Protein AF-A0A3B3TLU9-F1 (afdb_monomer)

InterPro domains:
  IPR000072 PDGF/VEGF domain [PF00341] (44-101)
  IPR000072 PDGF/VEGF domain [PS50278] (31-115)
  IPR000072 PDGF/VEGF domain [SM00141] (42-118)
  IPR023581 Platelet-derived growth factor, conserved site [PS00249] (67-79)
  IPR029034 Cystine-knot cytokine [G3DSA:2.10.90.10] (28-130)
  IPR029034 Cystine-knot cytokine [SSF57501] (30-115)
  IPR050507 Platelet-derived/Vascular endothelial growth factor [PTHR12025] (31-147)

Organism: NCBI:txid48699

Nearest PDB structures (foldseek):
  6t9d-assembly1_CCC  TM=9.525E-01  e=3.854E-09  Homo sapiens
  3p9w-assembly4_G  TM=9.274E-01  e=1.014E-08  Homo sapiens
  6d3o-assembly1_A  TM=8.800E-01  e=1.510E-08  Homo sapiens
  2gnn-assembly1_B  TM=9.105E-01  e=1.311E-07  Orf virus (strain NZ2)
  1mkk-assembly1_A  TM=8.114E-01  e=4.449E-08  Homo sapiens

Solvent-accessible surface area (backbone atoms only — not comparable to full-atom values): 10087 Å² total; per-residue (Å²): 133,88,77,69,62,62,64,55,50,55,49,50,53,50,54,51,52,52,49,53,53,52,58,60,58,74,73,57,56,93,85,66,76,51,68,69,59,50,55,69,71,39,38,51,33,58,34,85,36,80,43,53,52,67,75,80,40,86,82,65,88,84,68,63,51,48,66,52,53,46,79,37,32,35,49,43,60,46,50,98,45,91,76,32,41,59,39,68,76,36,72,48,78,45,74,45,76,37,36,60,93,54,84,42,80,42,80,41,79,28,29,78,37,40,46,69,43,52,85,82,50,85,83,50,90,86,62,88,78,89,78,90,73,92,75,91,69,81,84,79,77,78,68,78,71,60,72,68,59,71,69,68,74,76,78,80,86,131

Sequence (158 aa):
VQRFPGLFYYYYLFLLSMNQALLSLSCSDPRLRRWLEVYSRSGCEPRDTLVEVWRELPGEIHHLFVPSCVSVKRCGGCCADEALECVPLLTHTLTMEVHTHTHLPLPFVEHSQCESSDPHTENRSRRGGSSSSEDLNDLERVSPRNCYKQSILMDYNI

Structure (mmCIF, N/CA/C/O backbone):
data_AF-A0A3B3TLU9-F1
#
_entry.id   AF-A0A3B3TLU9-F1
#
loop_
_atom_site.group_PDB
_atom_site.id
_atom_site.type_symbol
_atom_site.label_atom_id
_atom_site.label_alt_id
_atom_site.label_comp_id
_atom_site.label_asym_id
_atom_site.label_entity_id
_atom_site.label_seq_id
_atom_site.pdbx_PDB_ins_code
_atom_site.Cartn_x
_atom_site.Cartn_y
_atom_site.Cartn_z
_atom_site.occupancy
_atom_site.B_iso_or_equiv
_atom_site.auth_seq_id
_atom_site.auth_comp_id
_atom_site.auth_asym_id
_atom_site.auth_atom_id
_atom_site.pdbx_PDB_model_num
ATOM 1 N N . VAL A 1 1 ? -14.385 -5.608 71.457 1.00 41.16 1 VAL A N 1
ATOM 2 C CA . VAL A 1 1 ? -13.791 -5.786 70.111 1.00 41.16 1 VAL A CA 1
ATOM 3 C C . VAL A 1 1 ? -14.498 -4.834 69.154 1.00 41.16 1 VAL A C 1
ATOM 5 O O . VAL A 1 1 ? -15.614 -5.114 68.738 1.00 41.16 1 VAL A O 1
ATOM 8 N N . GLN A 1 2 ? -13.911 -3.655 68.923 1.00 42.62 2 GLN A N 1
ATOM 9 C CA . GLN A 1 2 ? -14.426 -2.640 67.996 1.00 42.62 2 GLN A CA 1
ATOM 10 C C . GLN A 1 2 ? -14.319 -3.192 66.571 1.00 42.62 2 GLN A C 1
ATOM 12 O O . GLN A 1 2 ? -13.229 -3.498 66.093 1.00 42.62 2 GLN A O 1
ATOM 17 N N . ARG A 1 3 ? -15.461 -3.421 65.926 1.00 50.22 3 ARG A N 1
ATOM 18 C C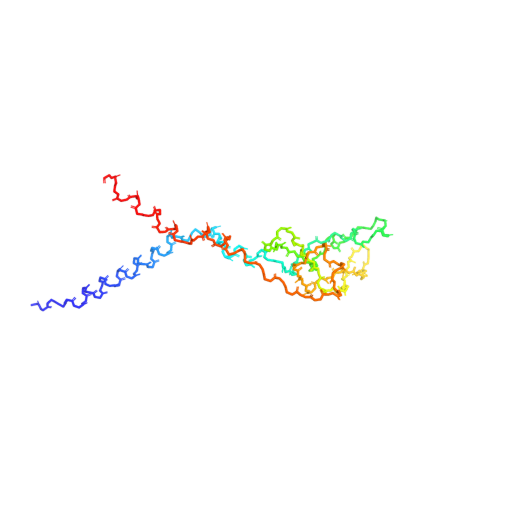A . ARG A 1 3 ? -15.534 -4.115 64.640 1.00 50.22 3 ARG A CA 1
ATOM 19 C C . ARG A 1 3 ? -15.455 -3.072 63.532 1.00 50.22 3 ARG A C 1
ATOM 21 O O . ARG A 1 3 ? -16.475 -2.504 63.179 1.00 50.22 3 ARG A O 1
ATOM 28 N N . PHE A 1 4 ? -14.238 -2.777 63.067 1.00 48.47 4 PHE A N 1
ATOM 29 C CA . PHE A 1 4 ? -13.933 -1.814 62.001 1.00 48.47 4 PHE A CA 1
ATOM 30 C C . PHE A 1 4 ? -14.767 -2.096 60.729 1.00 48.47 4 PHE A C 1
ATOM 32 O O . PHE A 1 4 ? -14.425 -3.011 59.977 1.00 48.47 4 PHE A O 1
ATOM 39 N N . PRO A 1 5 ? -15.835 -1.322 60.444 1.00 59.59 5 PRO A N 1
ATOM 40 C CA . PRO A 1 5 ? -16.680 -1.540 59.268 1.00 59.59 5 PRO A CA 1
ATOM 41 C C . PRO A 1 5 ? -16.029 -0.987 57.990 1.00 59.59 5 PRO A C 1
ATOM 43 O O . PRO A 1 5 ? -16.366 -1.410 56.887 1.00 59.59 5 PRO A O 1
ATOM 46 N N . GLY A 1 6 ? -15.049 -0.086 58.137 1.00 62.94 6 GLY A N 1
ATOM 47 C CA . GLY A 1 6 ? -14.323 0.517 57.021 1.00 62.94 6 GLY A CA 1
ATOM 48 C C . GLY A 1 6 ? -13.508 -0.501 56.229 1.00 62.94 6 GLY A C 1
ATOM 49 O O . GLY A 1 6 ? -13.597 -0.524 55.010 1.00 62.94 6 GLY A O 1
ATOM 50 N N . LEU A 1 7 ? -12.776 -1.399 56.896 1.00 67.56 7 LEU A N 1
ATOM 51 C CA . LEU A 1 7 ? -11.943 -2.399 56.211 1.00 67.56 7 LEU A CA 1
ATOM 52 C C . LEU A 1 7 ? -12.781 -3.381 55.383 1.00 67.56 7 LEU A C 1
ATOM 54 O O . LEU A 1 7 ? -12.399 -3.724 54.269 1.00 67.56 7 LEU A O 1
ATOM 58 N N . PHE A 1 8 ? -13.951 -3.773 55.894 1.00 77.69 8 PHE A N 1
ATOM 59 C CA . PHE A 1 8 ? -14.903 -4.597 55.150 1.00 77.69 8 PHE A CA 1
ATOM 60 C C . PHE A 1 8 ? -15.491 -3.852 53.951 1.00 77.69 8 PHE A C 1
ATOM 62 O O . PHE A 1 8 ? -15.587 -4.427 52.872 1.00 77.69 8 PHE A O 1
ATOM 69 N N . TYR A 1 9 ? -15.843 -2.575 54.115 1.00 77.81 9 TYR A N 1
ATOM 70 C CA . TYR A 1 9 ? -16.366 -1.752 53.027 1.00 77.81 9 TYR A CA 1
ATOM 71 C C . TYR A 1 9 ? -15.324 -1.518 51.921 1.00 77.81 9 TYR A C 1
ATOM 73 O O . TYR A 1 9 ? -15.627 -1.720 50.748 1.00 77.81 9 TYR A O 1
ATOM 81 N N . TYR A 1 10 ? -14.076 -1.191 52.273 1.00 79.56 10 TYR A N 1
ATOM 82 C CA . TYR A 1 10 ? -12.982 -1.062 51.304 1.00 79.56 10 TYR A CA 1
ATOM 83 C C . TYR A 1 10 ? -12.662 -2.389 50.608 1.00 79.56 10 TYR A C 1
ATOM 85 O O . TYR A 1 10 ? -12.415 -2.389 49.407 1.00 79.56 10 TYR A O 1
ATOM 93 N N . TYR A 1 11 ? -12.718 -3.518 51.322 1.00 80.19 11 TYR A N 1
ATOM 94 C CA . TYR A 1 11 ? -12.552 -4.846 50.726 1.00 80.19 11 TYR A CA 1
ATOM 95 C C . TYR A 1 11 ? -13.679 -5.179 49.738 1.00 80.19 11 TYR A C 1
ATOM 97 O O . TYR A 1 11 ? -13.403 -5.643 48.637 1.00 80.19 11 TYR A O 1
ATOM 105 N N . TYR A 1 12 ? -14.935 -4.873 50.077 1.00 80.38 12 TYR A N 1
ATOM 106 C CA . TYR A 1 12 ? -16.065 -5.022 49.156 1.00 80.38 12 TYR A CA 1
ATOM 107 C C . TYR A 1 12 ? -15.928 -4.129 47.921 1.00 80.38 12 TYR A C 1
ATOM 109 O O . TYR A 1 12 ? -16.116 -4.612 46.810 1.00 80.38 12 TYR A O 1
ATOM 117 N N . LEU A 1 13 ? -15.554 -2.855 48.086 1.00 77.88 13 LEU A N 1
ATOM 118 C CA . LEU A 1 13 ? -15.304 -1.952 46.959 1.00 77.88 13 LEU A CA 1
ATOM 119 C C . LEU A 1 13 ? -14.143 -2.432 46.077 1.00 77.88 13 LEU A C 1
ATOM 121 O O . LEU A 1 13 ? -14.230 -2.340 44.856 1.00 77.88 13 LEU A O 1
ATOM 125 N N . PHE A 1 14 ? -13.088 -2.982 46.679 1.00 81.62 14 PHE A N 1
ATOM 126 C CA . PHE A 1 14 ? -11.954 -3.566 45.965 1.00 81.62 14 PHE A CA 1
ATOM 127 C C . PHE A 1 14 ? -12.344 -4.840 45.200 1.00 81.62 14 PHE A C 1
ATOM 129 O O . PHE A 1 14 ? -11.976 -5.010 44.043 1.00 81.62 14 PHE A O 1
ATOM 136 N N . LEU A 1 15 ? -13.147 -5.724 45.797 1.00 77.44 15 LEU A N 1
ATOM 137 C CA . LEU A 1 15 ? -13.691 -6.888 45.095 1.00 77.44 15 LEU A CA 1
ATOM 138 C C . LEU A 1 15 ? -14.645 -6.482 43.965 1.00 77.44 15 LEU A C 1
ATOM 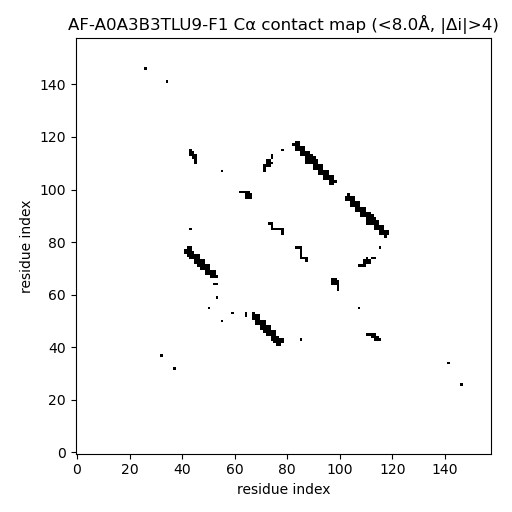140 O O . LEU A 1 15 ? -14.669 -7.127 42.919 1.00 77.44 15 LEU A O 1
ATOM 144 N N . LEU A 1 16 ? -15.424 -5.417 44.150 1.00 74.50 16 LEU A N 1
ATOM 145 C CA . LEU A 1 16 ? -16.364 -4.921 43.147 1.00 74.50 16 LEU A CA 1
ATOM 146 C C . LEU A 1 16 ? -15.633 -4.272 41.959 1.00 74.50 16 LEU A C 1
ATOM 148 O O . LEU A 1 16 ? -15.999 -4.536 40.815 1.00 74.50 16 LEU A O 1
ATOM 152 N N . SER A 1 17 ? -14.556 -3.513 42.204 1.00 72.81 17 SER A N 1
ATOM 153 C CA . SER A 1 17 ? -13.709 -2.947 41.143 1.00 72.81 17 SER A CA 1
ATOM 154 C C . SER A 1 17 ? -12.933 -4.024 40.375 1.00 72.81 17 SER A C 1
ATOM 156 O O . SER A 1 17 ? -12.856 -3.964 39.148 1.00 72.81 17 SER A O 1
ATOM 158 N N . MET A 1 18 ? -12.435 -5.056 41.064 1.00 70.88 18 MET A N 1
ATOM 159 C CA . MET A 1 18 ? -11.785 -6.208 40.429 1.00 70.88 18 MET A CA 1
ATOM 160 C C . MET A 1 18 ? -12.769 -7.039 39.592 1.00 70.88 18 MET A C 1
ATOM 162 O O . MET A 1 18 ? -12.415 -7.472 38.498 1.00 70.88 18 MET A O 1
ATOM 166 N N . ASN A 1 19 ? -14.020 -7.209 40.037 1.00 64.75 19 ASN A N 1
ATOM 167 C CA . ASN A 1 19 ? -15.069 -7.845 39.230 1.00 64.75 19 ASN A CA 1
ATOM 168 C C . ASN A 1 19 ? -15.439 -7.011 37.995 1.00 64.75 19 ASN A C 1
ATOM 170 O O . ASN A 1 19 ? -15.609 -7.574 36.919 1.00 64.75 19 ASN A O 1
ATOM 174 N N . GLN A 1 20 ? -15.507 -5.680 38.109 1.00 67.69 20 GLN A N 1
ATOM 175 C CA . GLN A 1 20 ? -15.705 -4.788 36.958 1.00 67.69 20 GLN A CA 1
ATOM 176 C C . GLN A 1 20 ? -14.563 -4.901 35.937 1.00 67.69 20 GLN A C 1
ATOM 178 O O . GLN A 1 20 ? -14.818 -4.976 34.734 1.00 67.69 20 GLN A O 1
ATOM 183 N N . ALA A 1 21 ? -13.314 -4.971 36.410 1.00 61.69 21 ALA A N 1
ATOM 184 C CA . ALA A 1 21 ? -12.149 -5.200 35.561 1.00 61.69 21 ALA A CA 1
ATOM 185 C C . ALA A 1 21 ? -12.216 -6.572 34.862 1.00 61.69 21 ALA A C 1
ATOM 187 O O . ALA A 1 21 ? -12.044 -6.647 33.646 1.00 61.69 21 ALA A O 1
ATOM 188 N N . LEU A 1 22 ? -12.564 -7.642 35.585 1.00 58.88 22 LEU A N 1
ATOM 189 C CA . LEU A 1 22 ? -12.758 -8.984 35.018 1.00 58.88 22 LEU A CA 1
ATOM 190 C C . LEU A 1 22 ? -13.896 -9.034 33.978 1.00 58.88 22 LEU A C 1
ATOM 192 O O . LEU A 1 22 ? -13.742 -9.674 32.938 1.00 58.88 22 LEU A O 1
ATOM 196 N N . LEU A 1 23 ? -14.997 -8.308 34.202 1.00 55.09 23 LEU A N 1
ATOM 197 C CA . LEU A 1 23 ? -16.138 -8.220 33.280 1.00 55.09 23 LEU A CA 1
ATOM 198 C C . LEU A 1 23 ? -15.804 -7.447 31.988 1.00 55.09 23 LEU A C 1
ATOM 200 O O . LEU A 1 23 ? -16.378 -7.698 30.932 1.00 55.09 23 LEU A O 1
ATOM 204 N N . SER A 1 24 ? -14.863 -6.502 32.052 1.00 57.88 24 SER A N 1
ATOM 205 C CA . SER A 1 24 ? -14.364 -5.799 30.861 1.00 57.88 24 SER A CA 1
ATOM 206 C C . SER A 1 24 ? -13.417 -6.652 30.007 1.00 57.88 24 SER A C 1
ATOM 208 O O . SER A 1 24 ? -13.417 -6.528 28.779 1.00 57.88 24 SER A O 1
ATOM 210 N N . LEU A 1 25 ? -12.664 -7.566 30.634 1.00 55.41 25 LEU A N 1
ATOM 211 C CA . LEU A 1 25 ? -11.827 -8.539 29.929 1.00 55.41 25 LEU A CA 1
ATOM 212 C C . LEU A 1 25 ? -12.657 -9.641 29.252 1.00 55.41 25 LEU A C 1
ATOM 214 O O . LEU A 1 25 ? -12.254 -10.137 28.204 1.00 55.41 25 LEU A O 1
ATOM 218 N N . SER A 1 26 ? -13.821 -10.002 29.796 1.00 51.69 26 SER A N 1
ATOM 219 C CA . SER A 1 26 ? -14.640 -11.109 29.277 1.00 51.69 26 SER A CA 1
ATOM 220 C C . SER A 1 26 ? -15.407 -10.806 27.981 1.00 51.69 26 SER A C 1
ATOM 222 O O . SER A 1 26 ? -15.901 -11.730 27.341 1.00 51.69 26 SER A O 1
ATOM 224 N N . CYS A 1 27 ? -15.496 -9.538 27.564 1.00 55.88 27 CYS A N 1
ATOM 225 C CA . CYS A 1 27 ? -16.224 -9.110 26.358 1.00 55.88 27 CYS A CA 1
ATOM 226 C C . CYS A 1 27 ? -15.301 -8.813 25.158 1.00 55.88 27 CYS A C 1
ATOM 228 O O . CYS A 1 27 ? -15.753 -8.509 24.054 1.00 55.88 27 CYS A O 1
ATOM 230 N N . SER A 1 28 ? -13.985 -8.889 25.356 1.00 64.81 28 SER A N 1
ATOM 231 C CA . SER A 1 28 ? -13.018 -8.653 24.287 1.00 64.81 28 SER A CA 1
ATOM 232 C C . SER A 1 28 ? -12.544 -9.996 23.746 1.00 64.81 28 SER A C 1
ATOM 234 O O . SER A 1 28 ? -11.565 -10.540 24.248 1.00 64.81 28 SER A O 1
ATOM 236 N N . ASP A 1 29 ? -13.228 -10.547 22.735 1.00 73.75 29 ASP A N 1
ATOM 237 C CA . ASP A 1 29 ? -12.631 -11.628 21.940 1.00 73.75 29 ASP A CA 1
ATOM 238 C C . ASP A 1 29 ? -11.357 -11.061 21.288 1.00 73.75 29 ASP A C 1
ATOM 240 O O . ASP A 1 29 ? -11.460 -10.147 20.464 1.00 73.75 29 ASP A O 1
ATOM 244 N N . PRO A 1 30 ? -10.155 -11.562 21.629 1.00 75.56 30 PRO A N 1
ATOM 245 C CA . PRO A 1 30 ? -8.901 -11.044 21.085 1.00 75.56 30 PRO A CA 1
ATOM 246 C C . PRO A 1 30 ? -8.790 -11.205 19.560 1.00 75.56 30 PRO A C 1
ATOM 248 O O . PRO A 1 30 ? -7.907 -10.609 18.942 1.00 75.56 30 PRO A O 1
ATOM 251 N N . ARG A 1 31 ? -9.672 -12.001 18.940 1.00 82.75 31 ARG A N 1
ATOM 252 C CA . ARG A 1 31 ? -9.751 -12.197 17.488 1.00 82.75 31 ARG A CA 1
ATOM 253 C C . ARG A 1 31 ? -10.809 -11.318 16.816 1.00 82.75 31 ARG A C 1
ATOM 255 O O . ARG A 1 31 ? -10.766 -11.179 15.595 1.00 82.75 31 ARG A O 1
ATOM 262 N N . LEU A 1 32 ? -11.722 -10.703 17.572 1.00 83.62 32 LEU A N 1
ATOM 263 C CA . LEU A 1 32 ? -12.759 -9.830 17.026 1.00 83.62 32 LEU A CA 1
ATOM 264 C C . LEU A 1 32 ? -12.239 -8.396 16.896 1.00 83.62 32 LEU A C 1
ATOM 266 O O . LEU A 1 32 ? -11.972 -7.711 17.884 1.00 83.62 32 LEU A O 1
ATOM 270 N N . ARG A 1 33 ? -12.157 -7.912 15.657 1.00 85.38 33 ARG A N 1
ATOM 271 C CA . ARG A 1 33 ? -11.880 -6.502 15.361 1.00 85.38 33 ARG A CA 1
ATOM 272 C C . ARG A 1 33 ? -13.186 -5.719 15.391 1.00 85.38 33 ARG A C 1
ATOM 274 O O . ARG A 1 33 ? -14.173 -6.123 14.780 1.00 85.38 33 ARG A O 1
ATOM 281 N N . ARG A 1 34 ? -13.209 -4.603 16.122 1.00 83.94 34 ARG A N 1
ATOM 282 C CA . ARG A 1 34 ? -14.407 -3.753 16.215 1.00 83.94 34 ARG A CA 1
ATOM 283 C C . ARG A 1 34 ? -14.635 -3.0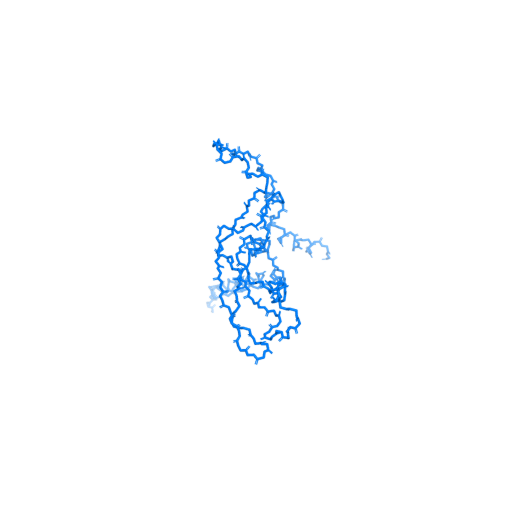39 14.887 1.00 83.94 34 ARG A C 1
ATOM 285 O O . ARG A 1 34 ? -13.673 -2.701 14.207 1.00 83.94 34 ARG A O 1
ATOM 292 N N . TRP A 1 35 ? -15.891 -2.737 14.561 1.00 82.19 35 TRP A N 1
ATOM 293 C CA . TRP A 1 35 ? -16.246 -2.080 13.296 1.00 82.19 35 TRP A CA 1
ATOM 294 C C . TRP A 1 35 ? -15.407 -0.823 13.013 1.00 82.19 35 TRP A C 1
ATOM 296 O O . TRP A 1 35 ? -14.816 -0.723 11.946 1.00 82.19 35 TRP A O 1
ATOM 306 N N . LEU A 1 36 ? -15.266 0.081 13.990 1.00 82.00 36 LEU A N 1
ATOM 307 C CA . LEU A 1 36 ? -14.490 1.315 13.809 1.00 82.00 36 LEU A CA 1
ATOM 308 C C . LEU A 1 36 ? -12.999 1.040 13.545 1.00 82.00 36 LEU A C 1
ATOM 310 O O . LEU A 1 36 ? -12.369 1.747 12.765 1.00 82.00 36 LEU A O 1
ATOM 314 N N . GLU A 1 37 ? -12.439 -0.005 14.161 1.00 84.31 37 GLU A N 1
ATOM 315 C CA . GLU A 1 37 ? -11.059 -0.429 13.902 1.00 84.31 37 GLU A CA 1
ATOM 316 C C . GLU A 1 37 ? -10.918 -0.951 12.468 1.00 84.31 37 GLU A C 1
ATOM 318 O O . GLU A 1 37 ? -9.979 -0.563 11.781 1.00 84.31 37 GLU A O 1
ATOM 323 N N . VAL A 1 38 ? -11.867 -1.770 12.000 1.00 84.94 38 VAL A N 1
ATOM 324 C CA . VAL A 1 38 ? -11.880 -2.288 10.624 1.00 84.94 38 VAL A CA 1
ATOM 325 C C . VAL A 1 38 ? -12.004 -1.140 9.628 1.00 84.94 38 VAL A C 1
ATOM 327 O O . VAL A 1 38 ? -11.143 -1.015 8.767 1.00 84.94 38 VAL A O 1
ATOM 330 N N . TYR A 1 39 ? -12.996 -0.265 9.808 1.00 83.12 39 TYR A N 1
ATOM 331 C CA . TYR A 1 39 ? -13.253 0.880 8.933 1.00 83.12 39 TYR A CA 1
ATOM 332 C C . TYR A 1 39 ? -12.053 1.832 8.849 1.00 83.12 39 TY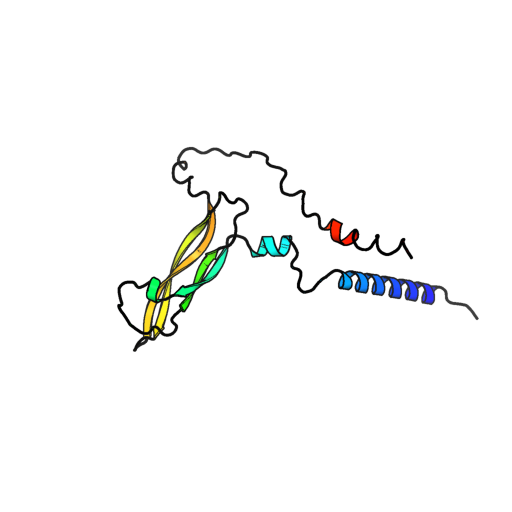R A C 1
ATOM 334 O O . TYR A 1 39 ? -11.622 2.203 7.762 1.00 83.12 39 TYR A O 1
ATOM 342 N N . SER A 1 40 ? -11.452 2.182 9.993 1.00 85.38 40 SER A N 1
ATOM 343 C CA . SER A 1 40 ? -10.279 3.068 10.009 1.00 85.38 40 SER A CA 1
ATOM 344 C C . SER A 1 40 ? -9.065 2.453 9.314 1.00 85.38 40 SER A C 1
ATOM 346 O O . SER A 1 40 ? -8.306 3.160 8.662 1.00 85.38 40 SER A O 1
ATOM 348 N N . ARG A 1 41 ? -8.885 1.132 9.434 1.00 88.56 41 ARG A N 1
ATOM 349 C CA . ARG A 1 41 ? -7.756 0.418 8.836 1.00 88.56 41 ARG A CA 1
ATOM 350 C C . ARG A 1 41 ? -7.974 0.047 7.388 1.00 88.56 41 ARG A C 1
ATOM 352 O O . ARG A 1 41 ? -6.987 -0.307 6.756 1.00 88.56 41 ARG A O 1
ATOM 359 N N . SER A 1 42 ? -9.208 0.050 6.888 1.00 89.25 42 SER A N 1
ATOM 360 C CA . SER A 1 42 ? -9.529 -0.319 5.509 1.00 89.25 42 SER A CA 1
ATOM 361 C C . SER A 1 42 ? -9.635 0.878 4.568 1.00 89.25 42 SER A C 1
ATOM 363 O O . SER A 1 42 ? -9.761 0.658 3.371 1.00 89.25 42 SER A O 1
ATOM 365 N N . GLY A 1 43 ? -9.555 2.117 5.064 1.00 91.88 43 GLY A N 1
ATOM 366 C CA . GLY A 1 43 ? -9.662 3.328 4.242 1.00 91.88 43 GLY A CA 1
ATOM 367 C C . GLY A 1 43 ? -8.628 3.431 3.111 1.00 91.88 43 GLY A C 1
ATOM 368 O O . GLY A 1 43 ? -7.581 2.777 3.143 1.00 91.88 43 GLY A O 1
ATOM 369 N N . CYS A 1 44 ? -8.940 4.253 2.105 1.00 92.81 44 CYS A N 1
ATOM 370 C CA . CYS A 1 44 ? -8.057 4.564 0.978 1.00 92.81 44 CYS A CA 1
ATOM 371 C C . CYS A 1 44 ? -6.775 5.268 1.462 1.00 92.81 44 CYS A C 1
ATOM 373 O O . CYS A 1 44 ? -6.805 6.430 1.863 1.00 92.81 44 CYS A O 1
ATOM 375 N N . GLU A 1 45 ? -5.647 4.557 1.433 1.00 93.50 45 GLU A N 1
ATOM 376 C CA . GLU A 1 45 ? -4.336 5.070 1.843 1.00 93.50 45 GLU A CA 1
ATOM 377 C C . GLU A 1 45 ? -3.202 4.421 1.021 1.00 93.50 45 GLU A C 1
ATOM 379 O O . GLU A 1 45 ? -3.411 3.373 0.398 1.00 93.50 45 GLU A O 1
ATOM 384 N N . PRO A 1 46 ? -1.990 5.007 0.995 1.00 95.56 46 PRO A N 1
ATOM 385 C CA . PRO A 1 46 ? -0.820 4.346 0.428 1.00 95.56 46 PRO A CA 1
ATOM 386 C C . PRO A 1 46 ? -0.435 3.112 1.255 1.00 95.56 46 PRO A C 1
ATOM 388 O O . PRO A 1 46 ? -0.052 3.231 2.420 1.00 95.56 46 PRO A O 1
ATOM 391 N N . ARG A 1 47 ? -0.501 1.925 0.648 1.00 94.94 47 ARG A N 1
ATOM 392 C CA . ARG A 1 47 ? -0.187 0.641 1.290 1.00 94.94 47 ARG A CA 1
ATOM 393 C C . ARG A 1 47 ? 0.943 -0.065 0.570 1.00 94.94 47 ARG A C 1
ATOM 395 O O . ARG A 1 47 ? 1.064 0.035 -0.649 1.00 94.94 47 ARG A O 1
ATOM 402 N N . ASP A 1 48 ? 1.729 -0.824 1.323 1.00 95.25 48 ASP A N 1
ATOM 403 C CA . ASP A 1 48 ? 2.749 -1.699 0.759 1.00 95.25 48 ASP A CA 1
ATOM 404 C C . ASP A 1 48 ? 2.087 -2.812 -0.055 1.00 95.25 48 ASP A C 1
ATOM 406 O O . ASP A 1 48 ? 1.326 -3.634 0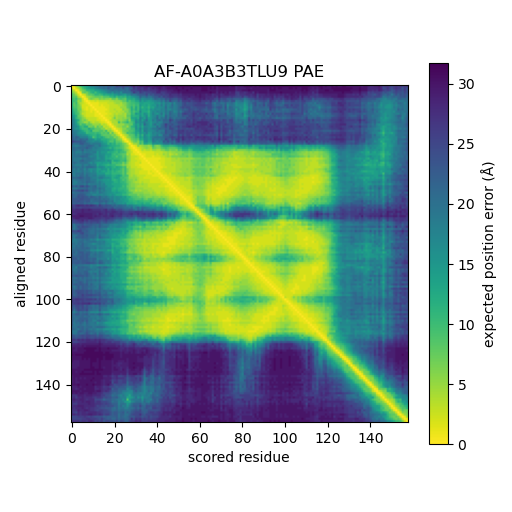.462 1.00 95.25 48 ASP A O 1
ATOM 410 N N . THR A 1 49 ? 2.371 -2.815 -1.353 1.00 94.12 49 THR A N 1
ATOM 411 C CA . THR A 1 49 ? 1.867 -3.809 -2.296 1.00 94.12 49 THR A CA 1
ATOM 412 C C . THR A 1 49 ? 3.035 -4.511 -2.964 1.00 94.12 49 THR A C 1
ATOM 414 O O . THR A 1 49 ? 4.026 -3.883 -3.341 1.00 94.12 49 THR A O 1
ATOM 417 N N . LEU A 1 50 ? 2.929 -5.833 -3.089 1.00 93.94 50 LEU A N 1
ATOM 418 C CA . LEU A 1 50 ? 3.922 -6.628 -3.796 1.00 93.94 50 LEU A CA 1
ATOM 419 C C . LEU A 1 50 ? 3.619 -6.576 -5.285 1.00 93.94 50 LEU A C 1
ATOM 421 O O . LEU A 1 50 ? 2.577 -7.052 -5.735 1.00 93.94 50 LEU A O 1
ATOM 425 N N . VAL A 1 51 ? 4.550 -6.004 -6.035 1.00 91.88 51 VAL A N 1
ATOM 426 C CA . VAL A 1 51 ? 4.465 -5.903 -7.486 1.00 91.88 51 VAL A CA 1
ATOM 427 C C . VAL A 1 51 ? 5.501 -6.826 -8.101 1.00 91.88 51 VAL A C 1
ATOM 429 O O . VAL A 1 51 ? 6.659 -6.870 -7.682 1.00 91.88 51 VAL A O 1
ATOM 432 N N . GLU A 1 52 ? 5.069 -7.597 -9.091 1.00 90.06 52 GLU A N 1
ATOM 433 C CA . GLU A 1 52 ? 5.934 -8.501 -9.837 1.00 90.06 52 GLU A CA 1
ATOM 434 C C . GLU A 1 52 ? 6.803 -7.708 -10.822 1.00 90.06 52 GLU A C 1
ATOM 436 O O . GLU A 1 52 ? 6.287 -7.012 -11.697 1.00 90.06 52 GLU A O 1
ATOM 441 N N . VAL A 1 53 ? 8.126 -7.846 -10.703 1.00 88.44 53 VAL A N 1
ATOM 442 C CA . VAL A 1 53 ? 9.106 -7.044 -11.460 1.00 88.44 53 VAL A CA 1
ATOM 443 C C . VAL A 1 53 ? 8.935 -7.221 -12.973 1.00 88.44 53 VAL A C 1
ATOM 445 O O . VAL A 1 53 ? 8.996 -6.254 -13.726 1.00 88.44 53 VAL A O 1
ATOM 448 N N . TRP A 1 54 ? 8.640 -8.442 -13.424 1.00 81.38 54 TRP A N 1
ATOM 449 C CA . TRP A 1 54 ? 8.478 -8.759 -14.846 1.00 81.38 54 TRP A CA 1
ATOM 450 C C . TRP A 1 54 ? 7.258 -8.088 -15.497 1.00 81.38 54 TRP A C 1
ATOM 452 O O . TRP A 1 54 ? 7.259 -7.884 -16.708 1.00 81.38 54 TRP A O 1
ATOM 462 N N . ARG A 1 55 ? 6.217 -7.735 -14.725 1.00 83.12 55 ARG A N 1
ATOM 463 C CA . ARG A 1 55 ? 5.025 -7.049 -15.263 1.00 83.12 55 ARG A CA 1
ATOM 464 C C . ARG A 1 55 ? 5.284 -5.575 -15.539 1.00 83.12 55 ARG A C 1
ATOM 466 O O . ARG A 1 55 ? 4.718 -5.027 -16.477 1.00 83.12 55 ARG A O 1
ATOM 473 N N . GLU A 1 56 ? 6.130 -4.954 -14.724 1.00 81.19 56 GLU A N 1
ATOM 474 C CA . GLU A 1 56 ? 6.500 -3.540 -14.849 1.00 81.19 56 GLU A CA 1
ATOM 475 C C . GLU A 1 56 ? 7.572 -3.329 -15.942 1.00 81.19 56 GLU A C 1
ATOM 477 O O . GLU A 1 56 ? 7.743 -2.217 -16.437 1.00 81.19 56 GLU A O 1
ATOM 482 N N . LEU A 1 57 ? 8.257 -4.399 -16.381 1.00 77.38 57 LEU A N 1
ATOM 483 C CA . LEU A 1 57 ? 9.261 -4.375 -17.453 1.00 77.38 57 LEU A CA 1
ATOM 484 C C . LEU A 1 57 ? 8.928 -5.341 -18.608 1.00 77.38 57 LEU A C 1
ATOM 486 O O . LEU A 1 57 ? 9.581 -6.374 -18.768 1.00 77.38 57 LEU A O 1
ATOM 490 N N . PRO A 1 58 ? 7.982 -4.991 -19.498 1.00 67.50 58 PRO A N 1
ATOM 491 C CA . PRO A 1 58 ? 7.624 -5.829 -20.649 1.00 67.50 58 PRO A CA 1
ATOM 492 C C . PRO A 1 58 ? 8.715 -5.926 -21.742 1.00 67.50 58 PRO A C 1
ATOM 494 O O . PRO A 1 58 ? 8.494 -6.579 -22.759 1.00 67.50 58 PRO A O 1
ATOM 497 N N . GLY A 1 59 ? 9.876 -5.277 -21.571 1.00 66.06 59 GLY A N 1
ATOM 498 C CA . GLY A 1 59 ? 10.961 -5.227 -22.563 1.00 66.06 59 GLY A CA 1
ATOM 499 C C . GLY A 1 59 ? 12.074 -6.271 -22.395 1.00 66.06 59 GLY A C 1
ATOM 500 O O . GLY A 1 59 ? 12.803 -6.527 -23.351 1.00 66.06 59 GLY A O 1
ATOM 501 N N . GLU A 1 60 ? 12.209 -6.892 -21.221 1.00 61.16 60 GLU A N 1
ATOM 502 C CA . GLU A 1 60 ? 13.292 -7.838 -20.916 1.00 61.16 60 GLU A CA 1
ATOM 503 C C . GLU A 1 60 ? 12.759 -9.271 -20.869 1.00 61.16 60 GLU A C 1
ATOM 505 O O . GLU A 1 60 ? 12.357 -9.823 -19.844 1.00 61.16 60 GLU A O 1
ATOM 510 N N . ILE A 1 61 ? 12.728 -9.875 -22.052 1.00 57.59 61 ILE A N 1
ATOM 511 C CA . ILE A 1 61 ? 12.313 -11.255 -22.281 1.00 57.59 61 ILE A CA 1
ATOM 512 C C . ILE A 1 61 ? 13.310 -12.211 -21.599 1.00 57.59 61 ILE A C 1
ATOM 514 O O . ILE A 1 61 ? 14.388 -12.484 -22.116 1.00 57.59 61 ILE A O 1
ATOM 518 N N . HIS A 1 62 ? 12.893 -12.750 -20.449 1.00 59.59 62 HIS A N 1
ATOM 519 C CA . HIS A 1 62 ? 13.453 -13.925 -19.762 1.00 59.59 62 HIS A CA 1
ATOM 520 C C . HIS A 1 62 ? 14.764 -13.750 -18.971 1.00 59.59 62 HIS A C 1
ATOM 522 O O . HIS A 1 62 ? 15.649 -14.604 -19.042 1.00 59.59 62 HIS A O 1
ATOM 528 N N . HIS A 1 63 ? 14.860 -12.723 -18.123 1.00 64.31 63 HIS A N 1
ATOM 529 C CA . HIS A 1 63 ? 15.843 -12.715 -17.031 1.00 64.31 63 HIS A CA 1
ATOM 530 C C . HIS A 1 63 ? 15.207 -13.181 -15.712 1.00 64.31 63 HIS A C 1
ATOM 532 O O . HIS A 1 63 ? 14.080 -12.816 -15.378 1.00 64.31 63 HIS A O 1
ATOM 538 N N . LEU A 1 64 ? 15.915 -14.031 -14.962 1.00 77.69 64 LEU A N 1
ATOM 539 C CA . LEU A 1 64 ? 15.501 -14.448 -13.623 1.00 77.69 64 LEU A CA 1
ATOM 540 C C . LEU A 1 64 ? 15.734 -13.278 -12.658 1.00 77.69 64 LEU A C 1
ATOM 542 O O . LEU A 1 64 ? 16.861 -13.060 -12.230 1.00 77.69 64 LEU A O 1
ATOM 546 N N . PHE A 1 65 ? 14.688 -12.519 -12.336 1.00 83.06 65 PHE A N 1
ATOM 547 C CA . PHE A 1 65 ? 14.763 -11.432 -11.356 1.00 83.06 65 PHE A CA 1
ATOM 548 C C . PHE A 1 65 ? 14.752 -11.979 -9.924 1.00 83.06 65 PHE A C 1
ATOM 550 O O . PHE A 1 65 ? 13.865 -12.748 -9.546 1.00 83.06 65 PHE A O 1
ATOM 557 N N . VAL A 1 66 ? 15.731 -11.561 -9.121 1.00 85.06 66 VAL A N 1
ATOM 558 C CA . VAL A 1 66 ? 15.865 -11.881 -7.699 1.00 85.06 66 VAL A CA 1
ATOM 559 C C . VAL A 1 66 ? 15.965 -10.567 -6.909 1.00 85.06 66 VAL A C 1
ATOM 561 O O . VAL A 1 66 ? 16.973 -9.864 -7.021 1.00 85.06 66 VAL A O 1
ATOM 564 N N . PRO A 1 67 ? 14.952 -10.212 -6.097 1.00 89.44 67 PRO A N 1
ATOM 565 C CA . PRO A 1 67 ? 13.662 -10.891 -5.932 1.00 89.44 67 PRO A CA 1
ATOM 566 C C . PRO A 1 67 ? 12.749 -10.744 -7.167 1.00 89.44 67 PRO A C 1
ATOM 568 O O . PRO A 1 67 ? 12.876 -9.797 -7.938 1.00 89.44 67 PRO A O 1
ATOM 571 N N . SER A 1 68 ? 11.797 -11.666 -7.340 1.00 87.94 68 SER A N 1
ATOM 572 C CA . SER A 1 68 ? 10.805 -11.611 -8.429 1.00 87.94 68 SER A CA 1
ATOM 573 C C . SER A 1 68 ? 9.662 -10.624 -8.160 1.00 87.94 68 SER A C 1
ATOM 575 O O . SER A 1 68 ? 8.959 -10.214 -9.088 1.00 87.94 68 SER A O 1
ATOM 577 N N . CYS A 1 69 ? 9.485 -10.227 -6.898 1.00 91.06 69 CYS A N 1
ATOM 578 C CA . CYS A 1 69 ? 8.537 -9.218 -6.448 1.00 91.06 69 CYS A CA 1
ATOM 579 C C . CYS A 1 69 ? 9.226 -8.191 -5.546 1.00 91.06 69 CYS A C 1
ATOM 581 O O . CYS A 1 69 ? 10.064 -8.547 -4.714 1.00 91.06 69 CYS A O 1
ATOM 583 N N . VAL A 1 70 ? 8.830 -6.930 -5.675 1.00 91.94 70 VAL A N 1
ATOM 584 C CA . VAL A 1 70 ? 9.290 -5.827 -4.823 1.00 91.94 70 VAL A CA 1
ATOM 585 C C . VAL A 1 70 ? 8.103 -5.187 -4.110 1.00 91.94 70 VAL A C 1
ATOM 587 O O . VAL A 1 70 ? 6.980 -5.213 -4.614 1.00 91.94 70 VAL A O 1
ATOM 590 N N . SER A 1 71 ? 8.342 -4.643 -2.917 1.00 94.81 71 SER A N 1
ATOM 591 C CA . SER A 1 71 ? 7.320 -3.940 -2.136 1.00 94.81 71 SER A CA 1
ATOM 592 C C . SER A 1 71 ? 7.322 -2.465 -2.502 1.00 94.81 71 SER A C 1
ATOM 594 O O . SER A 1 71 ? 8.318 -1.791 -2.256 1.00 94.81 71 SER A O 1
ATOM 596 N N . VAL A 1 72 ? 6.222 -1.963 -3.059 1.00 94.75 72 VAL A N 1
ATOM 597 C CA . VAL A 1 72 ? 6.060 -0.554 -3.444 1.00 94.75 72 VAL A CA 1
ATOM 598 C C . VAL A 1 72 ? 4.756 -0.027 -2.868 1.00 94.75 72 VAL A C 1
ATOM 600 O O . VAL A 1 72 ? 3.754 -0.752 -2.837 1.00 94.75 72 VAL A O 1
ATOM 603 N N . LYS A 1 73 ? 4.731 1.239 -2.436 1.00 95.38 73 LYS A N 1
ATOM 604 C CA . LYS A 1 73 ? 3.471 1.835 -1.993 1.00 95.38 73 LYS A CA 1
ATOM 605 C C . LYS A 1 73 ? 2.567 2.118 -3.180 1.00 95.38 73 LYS A C 1
ATOM 607 O O . LYS A 1 73 ? 2.930 2.845 -4.105 1.00 95.38 73 LYS A O 1
ATOM 612 N N . ARG A 1 74 ? 1.362 1.565 -3.136 1.00 94.88 74 ARG A N 1
ATOM 613 C CA . ARG A 1 74 ? 0.283 1.845 -4.086 1.00 94.88 74 ARG A CA 1
ATOM 614 C C . ARG A 1 74 ? -0.965 2.219 -3.300 1.00 94.88 74 ARG A C 1
ATOM 616 O O . ARG A 1 74 ? -1.124 1.843 -2.141 1.00 94.88 74 ARG A O 1
ATOM 623 N N . CYS A 1 75 ? -1.838 2.991 -3.928 1.00 94.62 75 CYS A N 1
ATOM 624 C CA . CYS A 1 75 ? -3.118 3.338 -3.326 1.00 94.62 75 CYS A CA 1
ATOM 625 C C . CYS A 1 75 ? -3.974 2.083 -3.221 1.00 94.62 75 CYS A C 1
ATOM 627 O O . CYS A 1 75 ? -4.110 1.342 -4.194 1.00 94.62 75 CYS A O 1
ATOM 629 N N . GLY A 1 76 ? -4.520 1.839 -2.035 1.00 93.31 76 GLY A N 1
ATOM 630 C CA . GLY A 1 76 ? -5.380 0.696 -1.788 1.00 93.31 76 GLY A CA 1
ATOM 631 C C . GLY A 1 76 ? -6.248 0.895 -0.554 1.00 93.31 76 GLY A C 1
ATOM 632 O O . GLY A 1 76 ? -5.928 1.668 0.350 1.00 93.31 76 GLY A O 1
ATOM 633 N N . GLY A 1 77 ? -7.355 0.166 -0.511 1.00 91.69 77 GLY A N 1
ATOM 634 C CA . GLY A 1 77 ? -8.372 0.288 0.527 1.00 91.69 77 GLY A CA 1
ATOM 635 C C . GLY A 1 77 ? -9.758 0.453 -0.082 1.00 91.69 77 GLY A C 1
ATOM 636 O O . GLY A 1 77 ? -9.942 0.287 -1.286 1.00 91.69 77 GLY A O 1
ATOM 637 N N . CYS A 1 78 ? -10.726 0.767 0.767 1.00 88.25 78 CYS A N 1
ATOM 638 C CA . CYS A 1 78 ? -12.102 1.042 0.393 1.00 88.25 78 CYS A CA 1
ATOM 639 C C . CYS A 1 78 ? -12.436 2.525 0.586 1.00 88.25 78 CYS A C 1
ATOM 641 O O . CYS A 1 78 ? -11.944 3.185 1.508 1.00 88.25 78 CYS A O 1
ATOM 643 N N . CYS A 1 79 ? -13.308 3.026 -0.281 1.00 89.81 79 CYS A N 1
ATOM 644 C CA . CYS A 1 79 ? -13.962 4.319 -0.138 1.00 89.81 79 CYS A CA 1
ATOM 645 C C . CYS A 1 79 ? -15.247 4.158 0.695 1.00 89.81 79 CYS A C 1
ATOM 647 O O . CYS A 1 79 ? -15.703 3.039 0.929 1.00 89.81 79 CYS A O 1
ATOM 649 N N . ALA A 1 80 ? -15.825 5.268 1.163 1.00 85.38 80 ALA A N 1
ATOM 650 C CA . ALA A 1 80 ? -17.098 5.237 1.892 1.00 85.38 80 ALA A CA 1
ATOM 651 C C . ALA A 1 80 ? -18.297 4.907 0.984 1.00 85.38 80 ALA A C 1
ATOM 653 O O . ALA A 1 80 ? -19.281 4.347 1.456 1.00 85.38 80 ALA A O 1
ATOM 654 N N . ASP A 1 81 ? -18.188 5.249 -0.299 1.00 84.94 81 ASP A N 1
ATOM 655 C CA . ASP A 1 81 ? -19.182 4.998 -1.338 1.00 84.94 81 ASP A CA 1
ATOM 656 C C . ASP A 1 81 ? -18.557 4.089 -2.407 1.00 84.94 81 ASP A C 1
ATOM 658 O O . ASP A 1 81 ? -17.400 4.283 -2.790 1.00 84.94 81 ASP A O 1
ATOM 662 N N . GLU A 1 82 ? -19.311 3.095 -2.870 1.00 84.00 82 GLU A N 1
ATOM 663 C CA . GLU A 1 82 ? -18.902 2.158 -3.923 1.00 84.00 82 GLU A CA 1
ATOM 664 C C . GLU A 1 82 ? -18.767 2.841 -5.292 1.00 84.00 82 GLU A C 1
ATOM 666 O O . GLU A 1 82 ? -18.059 2.335 -6.161 1.00 84.00 82 GLU A O 1
ATOM 671 N N . ALA A 1 83 ? -19.407 4.000 -5.481 1.00 86.06 83 ALA A N 1
ATOM 672 C CA . ALA A 1 83 ? -19.246 4.825 -6.674 1.00 86.06 83 ALA A CA 1
ATOM 673 C C . ALA A 1 83 ? -17.874 5.526 -6.748 1.00 86.06 83 ALA A C 1
ATOM 675 O O . ALA A 1 83 ? -17.502 6.036 -7.804 1.00 86.06 83 ALA A O 1
ATOM 676 N N . LEU A 1 84 ? -17.123 5.574 -5.641 1.00 87.44 84 LEU A N 1
ATOM 677 C CA . LEU A 1 84 ? -15.816 6.222 -5.572 1.00 87.44 84 LEU A CA 1
ATOM 678 C C . LEU A 1 84 ? -14.684 5.207 -5.723 1.00 87.44 84 LEU A C 1
ATOM 680 O O . LEU A 1 84 ? -14.645 4.175 -5.054 1.00 87.44 84 LEU A O 1
ATOM 684 N N . GLU A 1 85 ? -13.679 5.569 -6.509 1.00 90.19 85 GLU A N 1
ATOM 685 C CA . GLU A 1 85 ? -12.471 4.778 -6.703 1.00 90.19 85 GLU A CA 1
ATOM 686 C C . GLU A 1 85 ? -11.289 5.394 -5.939 1.00 90.19 85 GLU A C 1
ATOM 688 O O . GLU A 1 85 ? -11.140 6.615 -5.852 1.00 90.19 85 GLU A O 1
ATOM 693 N N . CYS A 1 86 ? -10.444 4.545 -5.345 1.00 92.12 86 CYS A N 1
ATOM 694 C CA . CYS A 1 86 ? -9.246 4.983 -4.629 1.00 92.12 86 CYS A CA 1
ATOM 695 C C . CYS A 1 86 ? -8.121 5.260 -5.634 1.00 92.12 86 CYS A C 1
ATOM 697 O O . CYS A 1 86 ? -7.427 4.341 -6.074 1.00 92.12 86 CYS A O 1
ATOM 699 N N . VAL A 1 87 ? -7.939 6.530 -5.989 1.00 93.12 87 VAL A N 1
ATOM 700 C CA . VAL A 1 87 ? -6.989 6.969 -7.018 1.00 93.12 87 VAL A CA 1
ATOM 701 C C . VAL A 1 87 ? -5.782 7.689 -6.405 1.00 93.12 87 VAL A C 1
ATOM 703 O O . VAL A 1 87 ? -5.894 8.313 -5.344 1.00 93.12 87 VAL A O 1
ATOM 706 N N . PRO A 1 88 ? -4.595 7.615 -7.035 1.00 94.06 88 PRO A N 1
ATOM 707 C CA . PRO A 1 88 ? -3.439 8.378 -6.589 1.00 94.06 88 PRO A CA 1
ATOM 708 C C . PRO A 1 88 ? -3.576 9.865 -6.919 1.00 94.06 88 PRO A C 1
ATOM 710 O O . PRO A 1 88 ? -3.804 10.240 -8.065 1.00 94.06 88 PRO A O 1
ATOM 713 N N . LEU A 1 89 ? -3.335 10.710 -5.919 1.00 91.56 89 LEU A N 1
ATOM 714 C CA . LEU A 1 89 ? -3.187 12.157 -6.094 1.00 91.56 89 LEU A CA 1
ATOM 715 C C . LEU A 1 89 ? -1.762 12.552 -6.457 1.00 91.56 89 LEU A C 1
ATOM 717 O O . LEU A 1 89 ? -1.534 13.478 -7.233 1.00 91.56 89 LEU A O 1
ATOM 721 N N . LEU A 1 90 ? -0.792 11.862 -5.858 1.00 92.88 90 LEU A N 1
ATOM 722 C CA . LEU A 1 90 ? 0.618 12.128 -6.068 1.00 92.88 90 LEU A CA 1
ATOM 723 C C . LEU A 1 90 ? 1.372 10.815 -6.224 1.00 92.88 90 LEU A C 1
ATOM 725 O O . LEU A 1 90 ? 1.304 9.926 -5.371 1.00 92.88 90 LEU A O 1
ATOM 729 N N . THR A 1 91 ? 2.129 10.732 -7.310 1.00 95.94 91 THR A N 1
ATOM 730 C CA . THR A 1 91 ? 2.995 9.602 -7.632 1.00 95.94 91 THR A CA 1
ATOM 731 C C . THR A 1 91 ? 4.420 10.079 -7.846 1.00 95.94 91 THR A C 1
ATOM 733 O O . THR A 1 91 ? 4.646 11.173 -8.363 1.00 95.94 91 THR A O 1
ATOM 736 N N . HIS A 1 92 ? 5.386 9.246 -7.492 1.00 94.56 92 HIS A N 1
ATOM 737 C CA . HIS A 1 92 ? 6.797 9.481 -7.756 1.00 94.56 92 HIS A CA 1
ATOM 738 C C . HIS A 1 92 ? 7.465 8.185 -8.201 1.00 94.56 92 HIS A C 1
ATOM 740 O O . HIS A 1 92 ? 6.991 7.095 -7.901 1.00 94.56 92 HIS A O 1
ATOM 746 N N . THR A 1 93 ? 8.564 8.302 -8.935 1.00 94.81 93 THR A N 1
ATOM 747 C CA . THR A 1 93 ? 9.331 7.138 -9.381 1.00 94.81 93 THR A CA 1
ATOM 748 C C . THR A 1 93 ? 10.436 6.854 -8.379 1.00 94.81 93 THR A C 1
ATOM 750 O O . THR A 1 93 ? 11.231 7.740 -8.065 1.00 94.81 93 THR A O 1
ATOM 753 N N . LEU A 1 94 ? 10.500 5.619 -7.900 1.00 91.75 94 LEU A N 1
ATOM 754 C CA . LEU A 1 94 ? 11.526 5.131 -6.998 1.00 91.75 9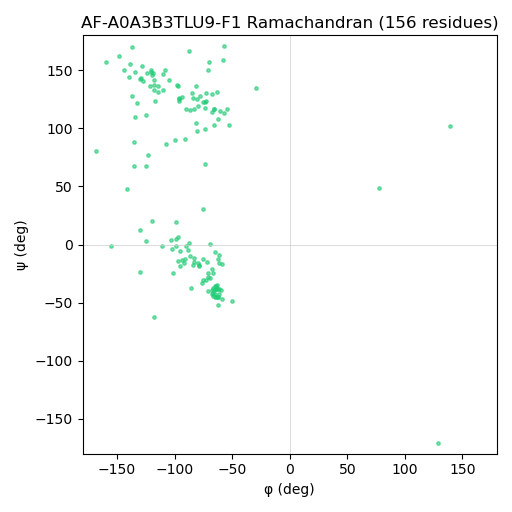4 LEU A CA 1
ATOM 755 C C . LEU A 1 94 ? 12.361 4.063 -7.703 1.00 91.75 94 LEU A C 1
ATOM 757 O O . LEU A 1 94 ? 11.827 3.141 -8.310 1.00 91.75 94 LEU A O 1
ATOM 761 N N . THR A 1 95 ? 13.679 4.189 -7.627 1.00 92.19 95 THR A N 1
ATOM 762 C CA . THR A 1 95 ? 14.604 3.247 -8.260 1.00 92.19 95 THR A CA 1
ATOM 763 C C . THR A 1 95 ? 15.061 2.213 -7.240 1.00 92.19 95 THR A C 1
ATOM 765 O O . THR A 1 95 ? 15.589 2.584 -6.193 1.00 92.19 95 THR A O 1
ATOM 768 N N . MET A 1 96 ? 14.888 0.927 -7.540 1.00 91.06 96 MET A N 1
ATOM 769 C CA . MET A 1 96 ? 15.356 -0.182 -6.702 1.00 91.06 96 MET A CA 1
ATOM 770 C C . MET A 1 96 ? 16.351 -1.048 -7.461 1.00 91.06 96 MET A C 1
ATOM 772 O O . MET A 1 96 ? 16.209 -1.255 -8.662 1.00 91.06 96 MET A O 1
ATOM 776 N N . GLU A 1 97 ? 17.339 -1.595 -6.763 1.00 89.62 97 GLU A N 1
ATOM 777 C CA . GLU A 1 97 ? 18.263 -2.554 -7.362 1.00 89.62 97 GLU A CA 1
ATOM 778 C C . GLU A 1 97 ? 17.678 -3.965 -7.332 1.00 89.62 97 GLU A C 1
ATOM 780 O O . GLU A 1 97 ? 17.308 -4.478 -6.274 1.00 89.62 97 GLU A O 1
ATOM 785 N N . VAL A 1 98 ? 17.636 -4.607 -8.497 1.00 88.38 98 VAL A N 1
ATOM 786 C CA . VAL A 1 98 ? 17.241 -6.009 -8.649 1.00 88.38 98 VAL A CA 1
ATOM 787 C C . VAL A 1 98 ? 18.418 -6.790 -9.217 1.00 88.38 98 VAL A C 1
ATOM 789 O O . VAL A 1 98 ? 19.166 -6.294 -10.062 1.00 88.38 98 VAL A O 1
ATOM 792 N N . HIS A 1 99 ? 18.608 -8.016 -8.735 1.00 85.19 99 HIS A N 1
ATOM 793 C CA . HIS A 1 99 ? 19.665 -8.894 -9.212 1.00 85.19 99 HIS A CA 1
ATOM 794 C C . HIS A 1 99 ? 19.118 -9.842 -10.284 1.00 85.19 99 HIS A C 1
ATOM 796 O O . HIS A 1 99 ? 18.144 -10.548 -10.044 1.00 85.19 99 HIS A O 1
ATOM 802 N N . THR A 1 100 ? 19.747 -9.884 -11.457 1.00 80.31 100 THR A N 1
ATOM 803 C CA . THR A 1 100 ? 19.439 -10.870 -12.515 1.00 80.31 100 THR A CA 1
ATOM 804 C C . THR A 1 100 ? 20.656 -11.746 -12.803 1.00 80.31 100 THR A C 1
ATOM 806 O O . THR A 1 100 ? 20.663 -12.947 -12.551 1.00 80.31 100 THR A O 1
ATOM 809 N N . HIS A 1 101 ? 21.722 -11.096 -13.260 1.00 81.56 101 HIS A N 1
ATOM 810 C CA . HIS A 1 101 ? 23.100 -11.590 -13.342 1.00 81.56 101 HIS A CA 1
ATOM 811 C C . HIS A 1 101 ? 24.085 -10.580 -12.729 1.00 81.56 101 HIS A C 1
ATOM 813 O O . 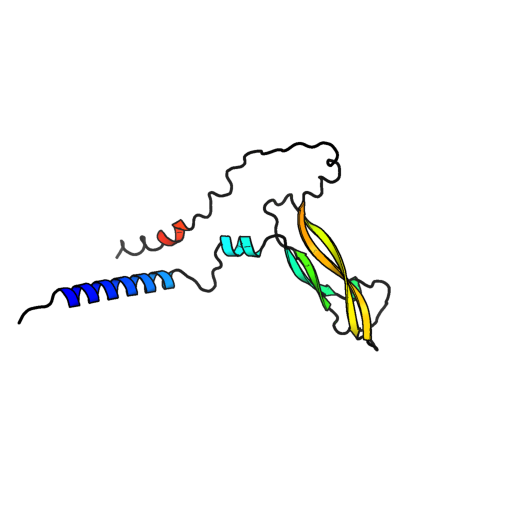HIS A 1 101 ? 25.175 -10.936 -12.288 1.00 81.56 101 HIS A O 1
ATOM 819 N N . THR A 1 102 ? 23.674 -9.312 -12.687 1.00 81.12 102 THR A N 1
ATOM 820 C CA . THR A 1 102 ? 24.330 -8.177 -12.038 1.00 81.12 102 THR A CA 1
ATOM 821 C C . THR A 1 102 ? 23.271 -7.352 -11.304 1.00 81.12 102 THR A C 1
ATOM 823 O O . THR A 1 102 ? 22.074 -7.576 -11.489 1.00 81.12 102 THR A O 1
ATOM 826 N N . HIS A 1 103 ? 23.697 -6.394 -10.481 1.00 86.81 103 HIS A N 1
ATOM 827 C CA . HIS A 1 103 ? 22.790 -5.413 -9.885 1.00 86.81 103 HIS A CA 1
ATOM 828 C C . HIS A 1 103 ? 22.353 -4.410 -10.954 1.00 86.81 103 HIS A C 1
ATOM 830 O O . HIS A 1 103 ? 23.196 -3.718 -11.527 1.00 86.81 103 HIS A O 1
ATOM 836 N N . LEU A 1 104 ? 21.052 -4.365 -11.244 1.00 85.12 104 LEU A N 1
ATOM 837 C CA . LEU A 1 104 ? 20.455 -3.433 -12.194 1.00 85.12 104 LEU A CA 1
ATOM 838 C C . LEU A 1 104 ? 19.466 -2.517 -11.453 1.00 85.12 104 LEU A C 1
ATOM 840 O O . LEU A 1 104 ? 18.546 -3.027 -10.807 1.00 85.12 104 LEU A O 1
ATOM 844 N N . PRO A 1 105 ? 19.627 -1.184 -11.524 1.00 88.44 105 PRO A N 1
ATOM 845 C CA . PRO A 1 105 ? 18.642 -0.254 -10.991 1.00 88.44 105 PRO A CA 1
ATOM 846 C C . PRO A 1 105 ? 17.405 -0.208 -11.897 1.00 88.44 105 PRO A C 1
ATOM 848 O O . PRO A 1 105 ? 17.504 0.120 -13.078 1.00 88.44 105 PRO A O 1
ATOM 851 N N . LEU A 1 106 ? 16.237 -0.502 -11.331 1.00 87.44 106 LEU A N 1
ATOM 852 C CA . LEU A 1 106 ? 14.947 -0.524 -12.013 1.00 87.44 106 LEU A CA 1
ATOM 853 C C . LEU A 1 106 ? 13.992 0.522 -11.418 1.00 87.44 106 LEU A C 1
ATOM 855 O O . LEU A 1 106 ? 13.884 0.616 -10.192 1.00 87.44 106 LEU A O 1
ATOM 859 N N . PRO A 1 107 ? 13.303 1.320 -12.252 1.00 90.81 107 PRO A N 1
ATOM 860 C CA . PRO A 1 107 ? 12.329 2.297 -11.786 1.00 90.81 107 PRO A CA 1
ATOM 861 C C . PRO A 1 107 ? 10.973 1.643 -11.484 1.00 90.81 107 PRO A C 1
ATOM 863 O O . PRO A 1 107 ? 10.452 0.872 -12.283 1.00 90.81 107 PRO A O 1
ATOM 866 N N . PHE A 1 108 ? 10.363 2.024 -10.365 1.00 91.81 108 PHE A N 1
ATOM 867 C CA . PHE A 1 108 ? 9.024 1.622 -9.942 1.00 91.81 108 PHE A CA 1
ATOM 868 C C . PHE A 1 108 ? 8.189 2.858 -9.605 1.00 91.81 108 PHE A C 1
ATOM 870 O O . PHE A 1 108 ? 8.686 3.809 -9.006 1.00 91.81 108 PHE A O 1
ATOM 877 N N . VAL A 1 109 ? 6.908 2.857 -9.969 1.00 92.88 109 VAL A N 1
ATOM 878 C CA . VAL A 1 109 ? 5.984 3.940 -9.597 1.00 92.88 109 VAL A CA 1
ATOM 879 C C . VAL A 1 109 ? 5.505 3.731 -8.163 1.00 92.88 109 VAL A C 1
ATOM 881 O O . VAL A 1 109 ? 4.964 2.671 -7.859 1.00 92.88 109 VAL A O 1
ATOM 884 N N . GLU A 1 110 ? 5.670 4.729 -7.301 1.00 95.31 110 GLU A N 1
ATOM 885 C CA . GLU A 1 110 ? 5.192 4.758 -5.918 1.00 95.31 110 GLU A CA 1
ATOM 886 C C . GLU A 1 110 ? 4.127 5.851 -5.733 1.00 95.31 110 GLU A C 1
ATOM 888 O O . GLU A 1 110 ? 4.265 6.977 -6.216 1.00 95.31 110 GLU A O 1
ATOM 893 N N . HIS A 1 111 ? 3.047 5.531 -5.021 1.00 96.25 111 HIS A N 1
ATOM 894 C CA . HIS A 1 111 ? 1.981 6.473 -4.687 1.00 96.25 111 HIS A CA 1
ATOM 895 C C . HIS A 1 111 ? 2.233 7.044 -3.288 1.00 96.25 111 HIS A C 1
ATOM 897 O O . HIS A 1 111 ? 2.340 6.291 -2.321 1.00 96.25 111 HIS A O 1
ATOM 903 N N . SER A 1 112 ? 2.316 8.369 -3.164 1.00 94.25 112 SER A N 1
ATOM 904 C CA . SER A 1 112 ? 2.552 9.045 -1.880 1.00 94.25 112 SER A CA 1
ATOM 905 C C . SER A 1 112 ? 1.285 9.636 -1.262 1.00 94.25 112 SER A C 1
ATOM 907 O O . SER A 1 112 ? 1.231 9.790 -0.043 1.00 94.25 112 SER A O 1
ATOM 909 N N . GLN A 1 113 ? 0.264 9.948 -2.068 1.00 94.19 113 GLN A N 1
ATOM 910 C CA . GLN A 1 113 ? -1.044 10.431 -1.606 1.00 94.19 113 GLN A CA 1
ATOM 911 C C . GLN A 1 113 ? -2.174 9.802 -2.424 1.00 94.19 113 GLN A C 1
ATOM 913 O O . GLN A 1 113 ? -2.023 9.609 -3.632 1.00 94.19 113 GLN A O 1
ATOM 918 N N . CYS A 1 114 ? -3.299 9.516 -1.766 1.00 94.00 114 CYS A N 1
ATOM 919 C CA . CYS A 1 114 ? -4.463 8.846 -2.345 1.00 94.00 114 CYS A CA 1
ATOM 920 C C . CYS A 1 114 ? -5.749 9.573 -1.945 1.00 94.00 114 CYS A C 1
ATOM 922 O O . CYS A 1 114 ? -5.822 10.120 -0.844 1.00 94.00 114 CYS A O 1
ATOM 924 N N . GLU A 1 115 ? -6.754 9.547 -2.815 1.00 91.81 115 GLU A N 1
ATOM 925 C CA . GLU A 1 115 ? -8.079 10.111 -2.554 1.00 91.81 115 GLU A CA 1
ATOM 926 C C . GLU A 1 115 ? -9.172 9.259 -3.203 1.00 91.81 115 GLU A C 1
ATOM 928 O O . GLU A 1 115 ? -8.962 8.611 -4.227 1.00 91.81 115 GLU A O 1
ATOM 933 N N . SER A 1 116 ? -10.352 9.265 -2.589 1.00 89.12 116 SER A N 1
ATOM 934 C CA . SER A 1 116 ? -11.567 8.673 -3.138 1.00 89.12 116 SER A CA 1
ATOM 935 C C . SER A 1 116 ? -12.195 9.644 -4.135 1.00 89.12 116 SER A C 1
ATOM 937 O O . SER A 1 116 ? -12.796 10.637 -3.731 1.00 89.12 116 SER A O 1
ATOM 939 N N . SER A 1 117 ? -12.048 9.371 -5.428 1.00 88.56 117 SER A N 1
ATOM 940 C CA . SER A 1 117 ? -12.598 10.206 -6.502 1.00 88.56 117 SER A CA 1
ATOM 941 C C . SER A 1 117 ? -13.588 9.419 -7.352 1.00 88.56 117 SER A C 1
ATOM 943 O O . SER A 1 117 ? -13.432 8.217 -7.544 1.00 88.56 117 SER A O 1
ATOM 945 N N . ASP A 1 118 ? -14.602 10.101 -7.879 1.00 84.81 118 ASP A N 1
ATOM 946 C CA . ASP A 1 118 ? -15.533 9.507 -8.839 1.00 84.81 118 ASP A CA 1
ATOM 947 C C . ASP A 1 118 ? -14.884 9.490 -10.243 1.00 84.81 118 ASP A C 1
ATOM 949 O O . ASP A 1 118 ? -14.592 10.568 -10.788 1.00 84.81 118 ASP A O 1
ATOM 953 N N . PRO A 1 119 ? -14.682 8.307 -10.857 1.00 70.06 119 PRO A N 1
ATOM 954 C CA . PRO A 1 119 ? -14.079 8.178 -12.185 1.00 70.06 119 PRO A CA 1
ATOM 955 C C . PRO A 1 119 ? -14.884 8.872 -13.301 1.00 70.06 119 PRO A C 1
ATOM 957 O O . PRO A 1 119 ? -14.348 9.145 -14.374 1.00 70.06 119 PRO A O 1
ATOM 960 N N . HIS A 1 120 ? -16.154 9.222 -13.073 1.00 67.62 120 HIS A N 1
ATOM 961 C CA . HIS A 1 120 ? -17.003 9.923 -14.038 1.00 67.62 120 HIS A CA 1
ATOM 962 C C . HIS A 1 120 ? -16.918 11.458 -13.972 1.00 67.62 120 HIS A C 1
ATOM 964 O O . HIS A 1 120 ? -17.498 12.144 -14.822 1.00 67.62 120 HIS A O 1
ATOM 970 N N . THR A 1 121 ? -16.181 12.034 -13.016 1.00 61.09 121 THR A N 1
ATOM 971 C CA . THR A 1 121 ? -16.192 13.493 -12.776 1.00 61.09 121 THR A CA 1
ATOM 972 C C . THR A 1 121 ? -15.144 14.278 -13.581 1.00 61.09 121 THR A C 1
ATOM 974 O O . THR A 1 121 ? -15.145 15.513 -13.556 1.00 61.09 121 THR A O 1
ATOM 977 N N . GLU A 1 122 ? -14.309 13.617 -14.394 1.00 55.69 122 GLU A N 1
ATOM 978 C CA . GLU A 1 122 ? -13.224 14.269 -15.158 1.00 55.69 122 GLU A CA 1
ATOM 979 C C . GLU A 1 122 ? -13.720 15.375 -16.126 1.00 55.69 122 GLU A C 1
ATOM 981 O O . GLU A 1 122 ? -12.970 16.277 -16.495 1.00 55.69 122 GLU A O 1
ATOM 986 N N . ASN A 1 123 ? -15.022 15.415 -16.444 1.00 50.47 123 ASN A N 1
ATOM 987 C CA . ASN A 1 123 ? -15.626 16.434 -17.312 1.00 50.47 123 ASN A CA 1
ATOM 988 C C . ASN A 1 123 ? -16.345 17.606 -16.610 1.00 50.47 123 ASN A C 1
ATOM 990 O O . ASN A 1 123 ? -16.929 18.447 -17.301 1.00 50.47 123 ASN A O 1
ATOM 994 N N . ARG A 1 124 ? -16.326 17.729 -15.271 1.00 49.38 124 ARG A N 1
ATOM 995 C CA . ARG A 1 124 ? -17.095 18.790 -14.572 1.00 49.38 124 ARG A CA 1
ATOM 996 C C . ARG A 1 124 ? -16.265 19.893 -13.901 1.00 49.38 124 ARG A C 1
ATOM 998 O O . ARG A 1 124 ? -16.838 20.875 -13.432 1.00 49.38 124 ARG A O 1
ATOM 1005 N N . SER A 1 125 ? -14.934 19.844 -13.955 1.00 45.69 125 SER A N 1
ATOM 1006 C CA . SER A 1 125 ? -14.047 20.820 -13.283 1.00 45.69 125 SER A CA 1
ATOM 1007 C C . SER A 1 125 ? -13.927 22.213 -13.936 1.00 45.69 125 SER A C 1
ATOM 1009 O O . SER A 1 125 ? -12.916 22.896 -13.795 1.00 45.69 125 SER A O 1
ATOM 1011 N N . ARG A 1 126 ? -14.971 22.712 -14.614 1.00 50.28 126 ARG A N 1
ATOM 1012 C CA . ARG A 1 126 ? -15.063 24.143 -14.989 1.00 50.28 126 ARG A CA 1
ATOM 1013 C C . ARG A 1 126 ? -16.320 24.868 -14.524 1.00 50.28 126 ARG A C 1
ATOM 1015 O O . ARG A 1 126 ? -16.464 26.054 -14.813 1.00 50.28 126 ARG A O 1
ATOM 1022 N N . ARG A 1 127 ? -17.220 24.225 -13.779 1.00 41.62 127 ARG A N 1
ATOM 1023 C CA . ARG A 1 127 ? -18.326 24.935 -13.124 1.00 41.62 127 ARG A CA 1
ATOM 1024 C C . ARG A 1 127 ? -18.451 24.447 -11.696 1.00 41.62 127 ARG A C 1
ATOM 1026 O O . ARG A 1 127 ? -18.824 23.305 -11.466 1.00 41.62 127 ARG A O 1
ATOM 1033 N N . GLY A 1 128 ? -18.089 25.334 -10.774 1.00 39.41 128 GLY A N 1
ATOM 1034 C CA . GLY A 1 128 ? -18.210 25.102 -9.347 1.00 39.41 128 GLY A CA 1
ATOM 1035 C C . GLY A 1 128 ? -19.635 24.786 -8.908 1.00 39.41 128 GLY A C 1
ATOM 1036 O O . GLY A 1 128 ? -20.599 24.947 -9.657 1.00 39.41 128 GLY A O 1
ATOM 1037 N N . GLY A 1 129 ? -19.738 24.382 -7.650 1.00 34.91 129 GLY A N 1
ATOM 1038 C CA . GLY A 1 129 ? -21.009 24.204 -6.972 1.00 34.91 129 GLY A CA 1
ATOM 1039 C C . GLY A 1 129 ? -21.000 22.958 -6.111 1.00 34.91 129 GLY A C 1
ATOM 1040 O O . GLY A 1 129 ? -21.152 21.851 -6.608 1.00 34.91 129 GLY A O 1
ATOM 1041 N N . SER A 1 130 ? -20.842 23.193 -4.815 1.00 47.75 130 SER A N 1
ATOM 1042 C CA . SER A 1 130 ? -21.356 22.373 -3.724 1.00 47.75 130 SER A CA 1
ATOM 1043 C C . SER A 1 130 ? -22.648 21.623 -4.068 1.00 47.75 130 SER A C 1
ATOM 1045 O O . SER A 1 130 ? -23.619 22.243 -4.504 1.00 47.75 130 SER A O 1
ATOM 1047 N N . SER A 1 131 ? -22.712 20.342 -3.721 1.00 38.78 131 SER A N 1
ATOM 1048 C CA . SER A 1 131 ? -23.971 19.690 -3.364 1.00 38.78 131 SER A CA 1
ATOM 1049 C C . SER A 1 131 ? -23.755 18.845 -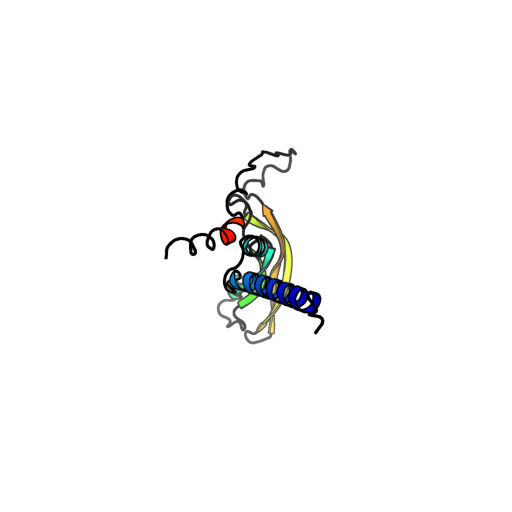2.117 1.00 38.78 131 SER A C 1
ATOM 1051 O O . SER A 1 131 ? -23.419 17.669 -2.175 1.00 38.78 131 SER A O 1
ATOM 1053 N N . SER A 1 132 ? -23.944 19.501 -0.977 1.00 46.91 132 SER A N 1
ATOM 1054 C CA . SER A 1 132 ? -24.574 18.880 0.177 1.00 46.91 132 SER A CA 1
ATOM 1055 C C . SER A 1 132 ? -25.929 18.314 -0.257 1.00 46.91 132 SER A C 1
ATOM 1057 O O . SER A 1 132 ? -26.812 19.083 -0.643 1.00 46.91 132 SER A O 1
ATOM 1059 N N . SER A 1 133 ? -26.097 17.002 -0.186 1.00 35.44 133 SER A N 1
ATOM 1060 C CA . SER A 1 133 ? -27.409 16.369 -0.092 1.00 35.44 133 SER A CA 1
ATOM 1061 C C . SER A 1 133 ? -27.339 15.346 1.027 1.00 35.44 133 SER A C 1
ATOM 1063 O O . SER A 1 133 ? -26.458 14.493 1.067 1.00 35.44 133 SER A O 1
ATOM 1065 N N . GLU A 1 134 ? -28.224 15.556 1.985 1.00 47.19 134 GLU A N 1
ATOM 1066 C CA . GLU A 1 134 ? -28.455 14.748 3.163 1.00 47.19 134 GLU A CA 1
ATOM 1067 C C . GLU A 1 134 ? -28.790 13.311 2.751 1.00 47.19 134 GLU A C 1
ATOM 1069 O O . GLU A 1 134 ? -29.864 13.073 2.221 1.00 47.19 134 GLU A O 1
ATOM 1074 N N . ASP A 1 135 ? -27.911 12.361 3.058 1.00 37.50 135 ASP A N 1
ATOM 1075 C CA . ASP A 1 135 ? -28.311 10.979 3.344 1.00 37.50 135 ASP A CA 1
ATOM 1076 C C . ASP A 1 135 ? -27.762 10.605 4.718 1.00 37.50 135 ASP A C 1
ATOM 1078 O O . ASP A 1 135 ? -26.843 9.816 4.939 1.00 37.50 135 ASP A O 1
ATOM 1082 N N . LEU A 1 136 ? -28.352 11.290 5.689 1.00 47.19 136 LEU A N 1
ATOM 1083 C CA . LEU A 1 136 ? -28.231 11.038 7.108 1.00 47.19 136 LEU A CA 1
ATOM 1084 C C . LEU A 1 136 ? -29.050 9.774 7.424 1.00 47.19 136 LEU A C 1
ATOM 1086 O O . LEU A 1 136 ? -30.119 9.891 8.009 1.00 47.19 136 LEU A O 1
ATOM 1090 N N . ASN A 1 137 ? -28.613 8.585 6.974 1.00 38.16 137 ASN A N 1
ATOM 1091 C CA . ASN A 1 137 ? -29.283 7.327 7.351 1.00 38.16 137 ASN A CA 1
ATOM 1092 C C . ASN A 1 137 ? -28.483 6.007 7.315 1.00 38.16 137 ASN A C 1
ATOM 1094 O O . ASN A 1 137 ? -29.030 5.002 7.763 1.00 38.16 137 ASN A O 1
ATOM 1098 N N . ASP A 1 138 ? -27.201 5.964 6.932 1.00 40.75 138 ASP A N 1
ATOM 1099 C CA . ASP A 1 138 ? -26.443 4.686 6.958 1.00 40.75 138 ASP A CA 1
ATOM 1100 C C . ASP A 1 138 ? -25.531 4.480 8.183 1.00 40.75 138 ASP A C 1
ATOM 1102 O O . ASP A 1 138 ? -24.955 3.410 8.383 1.00 40.75 138 ASP A O 1
ATOM 1106 N N . LEU A 1 139 ? -25.470 5.454 9.096 1.00 50.50 139 LEU A N 1
ATOM 1107 C CA . LEU A 1 139 ? -24.727 5.336 10.362 1.00 50.50 139 LEU A CA 1
ATOM 1108 C C . LEU A 1 139 ? -25.540 4.722 11.517 1.00 50.50 139 LEU A C 1
ATOM 1110 O O . LEU A 1 139 ? -25.014 4.570 12.622 1.00 50.50 139 LEU A O 1
ATOM 1114 N N . GLU A 1 140 ? -26.797 4.322 11.293 1.00 42.53 140 GLU A N 1
ATOM 1115 C CA . GLU A 1 140 ? -27.684 3.870 12.374 1.00 42.53 140 GLU A CA 1
ATOM 1116 C C . GLU A 1 140 ? -27.810 2.344 12.547 1.00 42.53 140 GLU A C 1
ATOM 1118 O O . GLU A 1 140 ? -28.743 1.881 13.205 1.00 42.53 140 GLU A O 1
ATOM 1123 N N . ARG A 1 141 ? -26.875 1.517 12.038 1.00 41.38 141 ARG A N 1
ATOM 1124 C CA . ARG A 1 141 ? -27.019 0.050 12.203 1.00 41.38 141 ARG A CA 1
ATOM 1125 C C . ARG A 1 141 ? -25.892 -0.817 12.732 1.00 41.38 141 ARG A C 1
ATOM 1127 O O . ARG A 1 141 ? -26.091 -2.028 12.788 1.00 41.38 141 ARG A O 1
ATOM 1134 N N . VAL A 1 142 ? -24.818 -0.275 13.302 1.00 46.38 142 VAL A N 1
ATOM 1135 C CA . VAL A 1 142 ? -23.979 -1.095 14.204 1.00 46.38 142 VAL A CA 1
ATOM 1136 C C . VAL A 1 142 ? -23.606 -0.320 15.463 1.00 46.38 142 VAL A C 1
ATOM 1138 O O . VAL A 1 142 ? -22.458 0.031 15.719 1.00 46.38 142 VAL A O 1
ATOM 1141 N N . SER A 1 143 ? -24.622 -0.047 16.286 1.00 34.97 143 SER A N 1
ATOM 1142 C CA . SER A 1 143 ? -24.416 0.452 17.644 1.00 34.97 143 SER A CA 1
ATOM 1143 C C . SER A 1 143 ? -23.667 -0.598 18.489 1.00 34.97 143 SER A C 1
ATOM 1145 O O . SER A 1 143 ? -24.125 -1.742 18.577 1.00 34.97 143 SER A O 1
ATOM 1147 N N . PRO A 1 144 ? -22.592 -0.233 19.218 1.00 41.31 144 PRO A N 1
ATOM 1148 C CA . PRO A 1 144 ? -21.909 -1.113 20.178 1.00 41.31 144 PRO A CA 1
ATOM 1149 C C . PRO A 1 144 ? -22.805 -1.580 21.338 1.00 41.31 144 PRO A C 1
ATOM 1151 O O . PRO A 1 144 ? -22.420 -2.450 22.121 1.00 41.31 144 PRO A O 1
ATOM 1154 N N . ARG A 1 145 ? -24.014 -1.012 21.465 1.00 40.44 145 ARG A N 1
ATOM 1155 C CA . ARG A 1 145 ? -24.974 -1.319 22.533 1.00 40.44 145 ARG A CA 1
ATOM 1156 C C . ARG A 1 145 ? -25.512 -2.756 22.501 1.00 40.44 145 ARG A C 1
ATOM 1158 O O . ARG A 1 145 ? -26.183 -3.147 23.451 1.00 40.44 145 ARG A O 1
ATOM 1165 N N . ASN A 1 146 ? -25.195 -3.560 21.482 1.00 43.50 146 ASN A N 1
ATOM 1166 C CA . ASN A 1 146 ? -25.613 -4.965 21.427 1.00 43.50 146 ASN A CA 1
ATOM 1167 C C . ASN A 1 146 ? -24.677 -5.963 22.128 1.00 43.50 146 ASN A C 1
ATOM 1169 O O . ASN A 1 146 ? -25.107 -7.085 22.371 1.00 43.50 146 ASN A O 1
ATOM 1173 N N . CYS A 1 147 ? -23.471 -5.579 22.565 1.00 50.91 147 CYS A N 1
ATOM 1174 C CA . CYS A 1 147 ? -22.678 -6.457 23.447 1.00 50.91 147 CYS A CA 1
ATOM 1175 C C . CYS A 1 147 ? -23.265 -6.561 24.870 1.00 50.91 147 CYS A C 1
ATOM 1177 O O . CYS A 1 147 ? -23.080 -7.570 25.538 1.00 50.91 147 CYS A O 1
ATOM 1179 N N . TYR A 1 148 ? -24.033 -5.561 25.321 1.00 47.34 148 TYR A N 1
ATOM 1180 C CA . TYR A 1 148 ? -24.690 -5.573 26.637 1.00 47.34 148 TYR A CA 1
ATOM 1181 C C . TYR A 1 148 ? -26.022 -6.336 26.671 1.00 47.34 148 TYR A C 1
ATOM 1183 O O . TYR A 1 148 ? -26.552 -6.582 27.751 1.00 47.34 148 TYR A O 1
ATOM 1191 N N . LYS A 1 149 ? -26.589 -6.709 25.515 1.00 44.22 149 LYS A N 1
ATOM 1192 C CA . LYS A 1 149 ? -27.879 -7.416 25.458 1.00 44.22 149 LYS A CA 1
ATOM 1193 C C . LYS A 1 149 ? -27.760 -8.940 25.450 1.00 44.22 149 LYS A C 1
ATOM 1195 O O . LYS A 1 149 ? -28.747 -9.598 25.762 1.00 44.22 149 LYS A O 1
ATOM 1200 N N . GLN A 1 150 ? -26.582 -9.504 25.169 1.00 41.25 150 GLN A N 1
ATOM 1201 C CA . GLN A 1 150 ? -26.396 -10.960 25.184 1.00 41.25 150 GLN A CA 1
ATOM 1202 C C . GLN A 1 150 ? -26.135 -11.526 26.594 1.00 41.25 150 GLN A C 1
ATOM 1204 O O . GLN A 1 150 ? -26.278 -12.728 26.789 1.00 41.25 150 GLN A O 1
ATOM 1209 N N . SER A 1 151 ? -25.791 -10.693 27.586 1.00 39.03 151 SER A N 1
ATOM 1210 C CA . SER A 1 151 ? -25.524 -11.152 28.960 1.00 39.03 151 SER A CA 1
ATOM 1211 C C . SER A 1 151 ? -26.730 -11.099 29.904 1.00 39.03 151 SER A C 1
ATOM 1213 O O . SER A 1 151 ? -26.673 -11.713 30.959 1.00 39.03 151 SER A O 1
ATOM 1215 N N . ILE A 1 152 ? -27.834 -10.426 29.551 1.00 41.16 152 ILE A N 1
ATOM 1216 C CA . ILE A 1 152 ? -29.018 -10.322 30.435 1.00 41.16 152 ILE A CA 1
ATOM 1217 C C . ILE A 1 152 ? -30.043 -11.450 30.183 1.00 41.16 152 ILE A C 1
ATOM 1219 O O . ILE A 1 152 ? -30.934 -11.673 30.994 1.00 41.16 152 ILE A O 1
ATOM 1223 N N . LEU A 1 153 ? -29.910 -12.217 29.094 1.00 40.53 153 LEU A N 1
ATOM 1224 C CA . LEU A 1 153 ? -30.836 -13.316 28.764 1.00 40.53 153 LEU A CA 1
ATOM 1225 C C . LEU A 1 153 ? -30.364 -14.715 29.198 1.00 40.53 153 LEU A C 1
ATOM 1227 O O . LEU A 1 153 ? -31.045 -15.686 28.887 1.00 40.53 153 LEU A O 1
ATOM 1231 N N . MET A 1 154 ? -29.254 -14.830 29.937 1.00 35.12 154 MET A N 1
ATOM 1232 C CA . MET A 1 154 ? -28.806 -16.112 30.512 1.00 35.12 154 MET A CA 1
ATOM 1233 C C . MET A 1 154 ? -29.080 -16.264 32.020 1.00 35.12 154 MET A C 1
ATOM 1235 O O . MET A 1 154 ? -28.736 -17.301 32.566 1.00 35.12 154 MET A O 1
ATOM 1239 N N . ASP A 1 155 ? -29.758 -15.306 32.671 1.00 40.59 155 ASP A N 1
ATOM 1240 C CA . ASP A 1 155 ? -30.030 -15.355 34.124 1.00 40.59 155 ASP A CA 1
ATOM 1241 C C . ASP A 1 155 ? -31.534 -15.355 34.505 1.00 40.59 155 ASP A C 1
ATOM 1243 O O . ASP A 1 155 ? -31.883 -15.037 35.638 1.00 40.59 155 ASP A O 1
ATOM 1247 N N . TYR A 1 156 ? -32.458 -15.719 33.601 1.00 39.62 156 TYR A N 1
ATOM 1248 C CA . TYR A 1 156 ? -33.885 -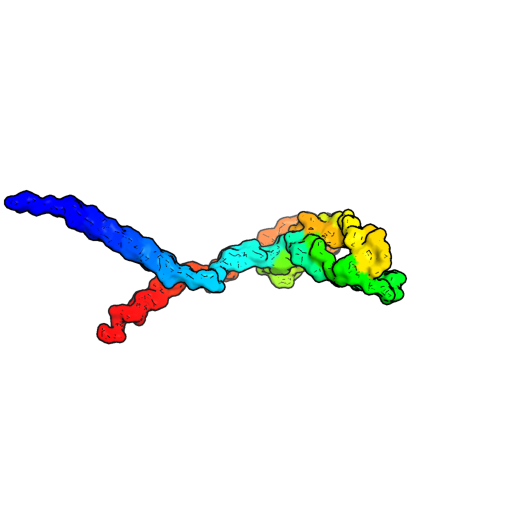15.912 33.954 1.00 39.62 156 TYR A CA 1
ATOM 1249 C C . TYR A 1 156 ? -34.550 -17.098 33.230 1.00 39.62 156 TYR A C 1
ATOM 1251 O O . TYR A 1 156 ? -35.625 -16.969 32.651 1.00 39.62 156 TYR A O 1
ATOM 1259 N N . ASN A 1 157 ? -33.892 -18.259 33.236 1.00 36.34 157 ASN A N 1
ATOM 1260 C CA . ASN A 1 157 ? -34.527 -19.576 33.082 1.00 36.34 157 ASN A CA 1
ATOM 1261 C C . ASN A 1 157 ? -33.510 -20.674 33.440 1.00 36.34 157 ASN A C 1
ATOM 1263 O O . ASN A 1 157 ? -32.872 -21.224 32.546 1.00 36.34 157 ASN A O 1
ATOM 1267 N N . ILE A 1 158 ? -33.341 -20.927 34.742 1.00 36.53 158 ILE A N 1
ATOM 1268 C CA . ILE A 1 158 ? -33.139 -22.221 35.433 1.00 36.53 158 ILE A CA 1
ATOM 1269 C C . ILE A 1 158 ? -33.136 -21.928 36.936 1.00 36.53 158 ILE A C 1
ATOM 1271 O O . ILE A 1 158 ? -32.430 -20.982 37.348 1.00 36.53 158 ILE A O 1
#

Mean predicted aligned error: 15.97 Å

Radius of gyration: 28.15 Å; Cα contacts (8 Å, |Δi|>4): 163; chains: 1; bounding box: 59×47×93 Å

Secondary structure (DSSP, 8-state):
----HHHHHHHHHHHHHHHHHHHHHTT--TT---HHHHHHHHBSEEEEEEEEHHHH-TT-TT---BSSEEEEEEEESB-SSTT-EEEEEEEEEEEEEEESSSEEEEEEEEEEEEEEE-TTGGG-TTS--------TTSSSS--GGGTTTSSSSSSS--

Foldseek 3Di:
DPDPVPVVVVVVVVVVVVVVVVVVVVLDPVPDDDPVRCQVVQDWDFDWDWDAPCVVCVPDPDFDKVVRTDTATDTGGDDPDPQWDWAAPDKDWDWDWICRPHTDTDIDIHGHGIDTHRPPCPPPVPDDDDDDDDPPPPVPPDDPVVSVVVVVVVPPDD

pLDDT: mean 72.32, std 20.23, range [34.91, 96.25]